Protein AF-A0A9W4UZQ0-F1 (afdb_monomer_lite)

Sequence (130 aa):
MRTLIWGRQAASPVPDLGGLEASLVAEAGLDPLQARAFVSVCTGGMADAAELARRLGVPESDAGAAASELVRLGAFISMPDGYESTHPRFAAVRMYRAHCEGRGERAGRNDAIDAVGAALEGPYDAARTG

pLDDT: mean 89.68, std 17.53, range [37.81, 98.69]

Structure (mmCIF, N/CA/C/O backbone):
data_AF-A0A9W4UZQ0-F1
#
_entry.id   AF-A0A9W4UZQ0-F1
#
loop_
_atom_site.group_PDB
_atom_site.id
_atom_site.type_symbol
_atom_site.label_atom_id
_atom_site.label_alt_id
_atom_site.label_comp_id
_atom_site.label_asym_id
_atom_site.label_entity_id
_atom_site.label_seq_id
_atom_site.pdbx_PDB_ins_code
_atom_site.Cartn_x
_atom_site.Cartn_y
_atom_site.Cartn_z
_atom_site.occupancy
_atom_site.B_iso_or_equiv
_atom_site.auth_seq_id
_atom_site.auth_comp_id
_atom_site.auth_asym_id
_atom_site.auth_atom_id
_atom_site.pdbx_PDB_model_num
ATOM 1 N N . MET A 1 1 ? 23.918 -45.757 19.451 1.00 45.19 1 MET A N 1
ATOM 2 C CA . MET A 1 1 ? 23.962 -45.138 18.109 1.00 45.19 1 MET A CA 1
ATOM 3 C C . MET A 1 1 ? 22.870 -44.079 18.055 1.00 45.19 1 MET A C 1
ATOM 5 O O . MET A 1 1 ? 21.706 -44.425 18.185 1.00 45.19 1 MET A O 1
ATOM 9 N N . ARG A 1 2 ? 23.254 -42.796 18.037 1.00 39.31 2 ARG A N 1
ATOM 10 C CA . ARG A 1 2 ? 22.346 -41.639 18.004 1.00 39.31 2 ARG A CA 1
ATOM 11 C C . ARG A 1 2 ? 22.115 -41.257 16.545 1.00 39.31 2 ARG A C 1
ATOM 13 O O . ARG A 1 2 ? 23.072 -40.858 15.891 1.00 39.31 2 ARG A O 1
ATOM 20 N N . THR A 1 3 ? 20.876 -41.321 16.078 1.00 40.25 3 THR A N 1
ATOM 21 C CA . THR A 1 3 ? 20.483 -40.716 14.802 1.00 40.25 3 THR A CA 1
ATOM 22 C C . THR A 1 3 ? 19.620 -39.504 15.125 1.00 40.25 3 THR A C 1
ATOM 24 O O . THR A 1 3 ? 18.471 -39.638 15.537 1.00 40.25 3 THR A O 1
ATOM 27 N N . LEU A 1 4 ? 20.220 -38.317 15.021 1.00 43.88 4 LEU A N 1
ATOM 28 C CA . LEU A 1 4 ? 19.516 -37.038 15.042 1.00 43.88 4 LEU A CA 1
ATOM 29 C C . LEU A 1 4 ? 18.808 -36.890 13.695 1.00 43.88 4 LEU A C 1
ATOM 31 O O . LEU A 1 4 ? 19.462 -36.769 12.662 1.00 43.88 4 LEU A O 1
ATOM 35 N N . ILE A 1 5 ? 17.479 -36.936 13.708 1.00 54.25 5 ILE A N 1
ATOM 36 C CA . ILE A 1 5 ? 16.661 -36.652 12.533 1.00 54.25 5 ILE A CA 1
ATOM 37 C C . ILE A 1 5 ? 16.407 -35.147 12.536 1.00 54.25 5 ILE A C 1
ATOM 39 O O . ILE A 1 5 ? 15.599 -34.636 13.307 1.00 54.25 5 ILE A O 1
ATOM 43 N N . TRP A 1 6 ? 17.151 -34.431 11.702 1.00 42.12 6 TRP A N 1
ATOM 44 C CA . TRP A 1 6 ? 16.808 -33.073 11.305 1.00 42.12 6 TRP A CA 1
ATOM 45 C C . TRP A 1 6 ? 15.677 -33.189 10.277 1.00 42.12 6 TRP A C 1
ATOM 47 O O . TRP A 1 6 ? 15.833 -33.881 9.273 1.00 42.12 6 TRP A O 1
ATOM 57 N N . GLY A 1 7 ? 14.512 -32.594 10.539 1.00 40.50 7 GLY A N 1
ATOM 58 C CA . GLY A 1 7 ? 13.358 -32.761 9.658 1.00 40.50 7 GLY A CA 1
ATOM 59 C C . GLY A 1 7 ? 12.337 -31.642 9.795 1.00 40.50 7 GLY A C 1
ATOM 60 O O . GLY A 1 7 ? 11.607 -31.600 10.777 1.00 40.50 7 GLY A O 1
ATOM 61 N N . ARG A 1 8 ? 12.272 -30.813 8.745 1.00 37.81 8 ARG A N 1
ATOM 62 C CA . ARG A 1 8 ? 11.381 -29.666 8.487 1.00 37.81 8 ARG A CA 1
ATOM 63 C C . ARG A 1 8 ? 11.690 -28.389 9.270 1.00 37.81 8 ARG A C 1
ATOM 65 O O . ARG A 1 8 ? 11.120 -28.120 10.319 1.00 37.81 8 ARG A O 1
ATOM 72 N N . GLN A 1 9 ? 12.467 -27.509 8.634 1.00 40.19 9 GLN A N 1
ATOM 73 C CA . GLN A 1 9 ? 12.057 -26.105 8.599 1.00 40.19 9 GLN A CA 1
ATOM 74 C C . GLN A 1 9 ? 10.624 -26.077 8.057 1.00 40.19 9 GLN A C 1
ATOM 76 O O . GLN A 1 9 ? 10.368 -26.512 6.932 1.00 40.19 9 GLN A O 1
ATOM 81 N N . ALA A 1 10 ? 9.678 -25.666 8.900 1.00 39.38 10 ALA A N 1
ATOM 82 C CA . ALA A 1 10 ? 8.374 -25.241 8.430 1.00 39.38 10 ALA A CA 1
ATOM 83 C C . ALA A 1 10 ? 8.611 -24.126 7.405 1.00 39.38 10 ALA A C 1
ATOM 85 O O . ALA A 1 10 ? 9.448 -23.252 7.637 1.00 39.38 10 ALA A O 1
ATOM 86 N N . ALA A 1 11 ? 7.922 -24.196 6.266 1.00 42.78 11 ALA A N 1
ATOM 87 C CA . ALA A 1 11 ? 7.851 -23.078 5.342 1.00 42.78 11 ALA A CA 1
ATOM 88 C C . ALA A 1 11 ? 7.555 -21.815 6.159 1.00 42.78 11 ALA A C 1
ATOM 90 O O . ALA A 1 11 ? 6.636 -21.830 6.983 1.00 42.78 11 ALA A O 1
ATOM 91 N N . SER A 1 12 ? 8.367 -20.770 5.980 1.00 41.38 12 SER A N 1
ATOM 92 C CA . SER A 1 12 ? 8.054 -19.456 6.538 1.00 41.38 12 SER A CA 1
ATOM 93 C C . SER A 1 12 ? 6.606 -19.152 6.140 1.00 41.38 12 SER A C 1
ATOM 95 O O . SER A 1 12 ? 6.296 -19.316 4.954 1.00 41.38 12 SER A O 1
ATOM 97 N N . PRO A 1 13 ? 5.694 -18.849 7.081 1.00 44.50 13 PRO A N 1
ATOM 98 C CA . PRO A 1 13 ? 4.299 -18.661 6.734 1.00 44.50 13 PRO A CA 1
ATOM 99 C C . PRO A 1 13 ? 4.249 -17.459 5.803 1.00 44.50 13 PRO A C 1
ATOM 101 O O . PRO A 1 13 ? 4.505 -16.335 6.226 1.00 44.50 13 PRO A O 1
ATOM 104 N N . VAL A 1 14 ? 3.984 -17.704 4.521 1.00 48.62 14 VAL A N 1
ATOM 105 C CA . VAL A 1 14 ? 3.586 -16.628 3.621 1.00 48.62 14 VAL A CA 1
ATOM 106 C C . VAL A 1 14 ? 2.358 -16.014 4.295 1.00 48.62 14 VAL A C 1
ATOM 108 O O . VAL A 1 14 ? 1.406 -16.758 4.555 1.00 48.62 14 VAL A O 1
ATOM 111 N N . PRO A 1 15 ? 2.406 -14.733 4.699 1.00 57.84 15 PRO A N 1
ATOM 112 C CA . PRO A 1 15 ? 1.289 -14.121 5.398 1.00 57.84 15 PRO A CA 1
ATOM 113 C C . PRO A 1 15 ? 0.044 -14.229 4.519 1.00 57.84 15 PRO A C 1
ATOM 115 O O . PRO A 1 15 ? 0.146 -14.165 3.294 1.00 57.84 15 PRO A O 1
ATOM 118 N N . ASP A 1 16 ? -1.121 -14.434 5.132 1.00 72.62 16 ASP A N 1
ATOM 119 C CA . ASP A 1 16 ? -2.393 -14.451 4.409 1.00 72.62 16 ASP A CA 1
ATOM 120 C C . ASP A 1 16 ? -2.652 -13.063 3.809 1.00 72.62 16 ASP A C 1
ATOM 122 O O . ASP A 1 16 ? -3.203 -12.173 4.459 1.00 72.62 16 ASP A O 1
ATOM 126 N N . LEU A 1 17 ? -2.189 -12.869 2.571 1.00 73.75 17 LEU A N 1
ATOM 127 C CA . LEU A 1 17 ? -2.197 -11.579 1.888 1.00 73.75 17 LEU A CA 1
ATOM 128 C C . LEU A 1 17 ? -3.623 -11.040 1.722 1.00 73.75 17 LEU A C 1
ATOM 130 O O . LEU A 1 17 ? -3.826 -9.834 1.834 1.00 73.75 17 LEU A O 1
ATOM 134 N N . GLY A 1 18 ? -4.615 -11.924 1.553 1.00 73.94 18 GLY A N 1
ATOM 135 C CA . GLY A 1 18 ? -6.020 -11.530 1.440 1.00 73.94 18 GLY A CA 1
ATOM 136 C C . GLY A 1 18 ? -6.551 -10.882 2.722 1.00 73.94 18 GLY A C 1
ATOM 137 O O . GLY A 1 18 ? -7.277 -9.890 2.662 1.00 73.94 18 GLY A O 1
ATOM 138 N N . GLY A 1 19 ? -6.127 -11.375 3.889 1.00 90.44 19 GLY A N 1
ATOM 139 C CA . GLY A 1 19 ? -6.437 -10.753 5.178 1.00 90.44 19 GLY A CA 1
ATOM 140 C C . GLY A 1 19 ? -5.784 -9.376 5.356 1.00 90.44 19 GLY A C 1
ATOM 141 O O . GLY A 1 19 ? -6.381 -8.477 5.957 1.00 90.44 19 GLY A O 1
ATOM 142 N N . LEU A 1 20 ? -4.584 -9.178 4.797 1.00 95.19 20 LEU A N 1
ATOM 143 C CA . LEU A 1 20 ? -3.877 -7.894 4.857 1.00 95.19 20 LEU A CA 1
ATOM 144 C C . LEU A 1 20 ? -4.553 -6.834 3.984 1.00 95.19 20 LEU A C 1
ATOM 146 O O . LEU A 1 20 ? -4.801 -5.721 4.448 1.00 95.19 20 LEU A O 1
ATOM 150 N N . GLU A 1 21 ? -4.889 -7.189 2.743 1.00 97.38 21 GLU A N 1
ATOM 151 C CA . GLU A 1 21 ? -5.601 -6.307 1.814 1.00 97.38 21 GLU A CA 1
ATOM 152 C C . GLU A 1 21 ? -6.953 -5.879 2.394 1.00 97.38 21 GLU A C 1
ATOM 154 O O . GLU A 1 21 ? -7.267 -4.689 2.423 1.00 97.38 21 GLU A O 1
ATOM 159 N N . ALA A 1 22 ? -7.722 -6.830 2.936 1.00 97.31 22 ALA A N 1
ATOM 160 C CA . ALA A 1 22 ? -9.007 -6.547 3.566 1.00 97.31 22 ALA A CA 1
ATOM 161 C C . ALA A 1 22 ? -8.876 -5.588 4.760 1.00 97.31 22 ALA A C 1
ATOM 163 O O . ALA A 1 22 ? -9.688 -4.674 4.906 1.00 97.31 22 ALA A O 1
ATOM 164 N N . SER A 1 23 ? -7.835 -5.754 5.582 1.00 97.69 23 SER A N 1
ATOM 165 C CA . SER A 1 23 ? -7.572 -4.870 6.725 1.00 97.69 23 SER A CA 1
ATOM 166 C C . SER A 1 23 ? -7.241 -3.445 6.276 1.00 97.69 23 SER A C 1
ATOM 168 O O . SER A 1 23 ? -7.724 -2.482 6.861 1.00 97.69 23 SER A O 1
ATOM 170 N N . LEU A 1 24 ? -6.459 -3.285 5.206 1.00 98.31 24 LEU A N 1
ATOM 171 C CA . LEU A 1 24 ? -6.139 -1.968 4.649 1.00 98.31 24 LEU A CA 1
ATOM 172 C C . LEU A 1 24 ? -7.371 -1.263 4.071 1.00 98.31 24 LEU A C 1
ATOM 174 O O . LEU A 1 24 ? -7.531 -0.059 4.263 1.00 98.31 24 LEU A O 1
ATOM 178 N N . VAL A 1 25 ? -8.257 -2.002 3.402 1.00 98.31 25 VAL A N 1
ATOM 179 C CA . VAL A 1 25 ? -9.524 -1.453 2.901 1.00 98.31 25 VAL A CA 1
ATOM 180 C C . VAL A 1 25 ? -10.422 -1.023 4.061 1.00 98.31 25 VAL A C 1
ATOM 182 O O . VAL A 1 25 ? -10.915 0.102 4.074 1.00 98.31 25 VAL A O 1
ATOM 185 N N . ALA A 1 26 ? -10.622 -1.903 5.045 1.00 97.50 26 ALA A N 1
ATOM 186 C CA . ALA A 1 26 ? -11.547 -1.661 6.148 1.00 97.50 26 ALA A CA 1
ATOM 187 C C . ALA A 1 26 ? -11.070 -0.547 7.090 1.00 97.50 26 ALA A C 1
ATOM 189 O O . ALA A 1 26 ? -11.863 0.298 7.497 1.00 97.50 26 ALA A O 1
ATOM 190 N N . GLU A 1 27 ? -9.780 -0.539 7.421 1.00 97.44 27 GLU A N 1
ATOM 191 C CA . GLU A 1 27 ? -9.247 0.312 8.485 1.00 97.44 27 GLU A CA 1
ATOM 192 C C . GLU A 1 27 ? -8.566 1.567 7.934 1.00 97.44 27 GLU A C 1
ATOM 194 O O . GLU A 1 27 ? -8.744 2.655 8.478 1.00 97.44 27 GLU A O 1
ATOM 199 N N . ALA A 1 28 ? -7.805 1.449 6.839 1.00 97.31 28 ALA A N 1
ATOM 200 C CA . ALA A 1 28 ? -7.103 2.574 6.215 1.00 97.31 28 ALA A CA 1
ATOM 201 C C . ALA A 1 28 ? -7.870 3.206 5.042 1.00 97.31 28 ALA A C 1
ATOM 203 O O . ALA A 1 28 ? -7.354 4.127 4.411 1.00 97.31 28 ALA A O 1
ATOM 204 N N . GLY A 1 29 ? -9.088 2.736 4.757 1.00 97.06 29 GLY A N 1
ATOM 205 C CA . GLY A 1 29 ? -9.975 3.314 3.748 1.00 97.06 29 GLY A CA 1
ATOM 206 C C . GLY A 1 29 ? -9.403 3.319 2.334 1.00 97.06 29 GLY A C 1
ATOM 207 O O . GLY A 1 29 ? -9.797 4.163 1.530 1.00 97.06 29 GLY A O 1
ATOM 208 N N . LEU A 1 30 ? -8.463 2.416 2.047 1.00 98.38 30 LEU A N 1
ATOM 209 C CA . LEU A 1 30 ? -7.955 2.229 0.696 1.00 98.38 30 LEU A CA 1
ATOM 210 C C . LEU A 1 30 ? -9.043 1.620 -0.183 1.00 98.38 30 LEU A C 1
ATOM 212 O O . LEU A 1 30 ? -9.837 0.795 0.275 1.00 98.38 30 LEU A O 1
ATOM 216 N N . ASP A 1 31 ? -9.041 1.958 -1.470 1.00 97.50 31 ASP A N 1
ATOM 217 C CA . ASP A 1 31 ? -9.781 1.136 -2.421 1.00 97.50 31 ASP A CA 1
ATOM 218 C C . ASP A 1 31 ? -9.098 -0.245 -2.592 1.00 97.50 31 ASP A C 1
ATOM 220 O O . ASP A 1 31 ? -7.907 -0.405 -2.289 1.00 97.50 31 ASP A O 1
ATOM 224 N N . PRO A 1 32 ? -9.819 -1.276 -3.069 1.00 98.12 32 PRO A N 1
ATOM 225 C CA . PRO A 1 32 ? -9.254 -2.618 -3.192 1.00 98.12 32 PRO A CA 1
ATOM 226 C C . PRO A 1 32 ? -8.018 -2.705 -4.096 1.00 98.12 32 PRO A C 1
ATOM 228 O O . PRO A 1 32 ? -7.137 -3.527 -3.849 1.00 98.12 32 PRO A O 1
ATOM 231 N N . LEU A 1 33 ? -7.928 -1.883 -5.145 1.00 98.44 33 LEU A N 1
ATOM 232 C CA . LEU A 1 33 ? -6.776 -1.886 -6.041 1.00 98.44 33 LEU A CA 1
ATOM 233 C C . LEU A 1 33 ? -5.551 -1.263 -5.366 1.00 98.44 33 LEU A C 1
ATOM 235 O O . LEU A 1 33 ? -4.454 -1.804 -5.496 1.00 98.44 33 LEU A O 1
ATOM 239 N N . GLN A 1 34 ? -5.732 -0.189 -4.599 1.00 98.69 34 GLN A N 1
ATOM 240 C CA . GLN A 1 34 ? -4.672 0.408 -3.782 1.00 98.69 34 GLN A CA 1
ATOM 241 C C . GLN A 1 34 ? -4.120 -0.584 -2.754 1.00 98.69 34 GLN A C 1
ATOM 243 O O . GLN A 1 34 ? -2.905 -0.743 -2.644 1.00 98.69 34 GLN A O 1
ATOM 248 N N . ALA A 1 35 ? -4.991 -1.293 -2.030 1.00 98.56 35 ALA A N 1
ATOM 249 C CA . ALA A 1 35 ? -4.558 -2.284 -1.045 1.00 98.56 35 ALA A CA 1
ATOM 250 C C . ALA A 1 35 ? -3.714 -3.397 -1.691 1.00 98.56 35 ALA A C 1
ATOM 252 O O . ALA A 1 35 ? -2.615 -3.702 -1.219 1.00 98.56 35 ALA A O 1
ATOM 253 N N . ARG A 1 36 ? -4.182 -3.932 -2.826 1.00 98.44 36 ARG A N 1
ATOM 254 C CA . ARG A 1 36 ? -3.458 -4.940 -3.612 1.00 98.44 36 ARG A CA 1
ATOM 255 C C . ARG A 1 36 ? -2.126 -4.418 -4.150 1.00 98.44 36 ARG A C 1
ATOM 257 O O . ARG A 1 36 ? -1.120 -5.121 -4.088 1.00 98.44 36 ARG A O 1
ATOM 264 N N . ALA A 1 37 ? -2.095 -3.187 -4.662 1.00 98.50 37 ALA A N 1
ATOM 265 C CA . ALA A 1 37 ? -0.873 -2.562 -5.161 1.00 98.50 37 ALA A CA 1
ATOM 266 C C . ALA A 1 37 ? 0.164 -2.393 -4.044 1.00 98.50 37 ALA A C 1
ATOM 268 O O . ALA A 1 37 ? 1.321 -2.776 -4.220 1.00 98.50 37 ALA A O 1
ATOM 269 N N . PHE A 1 38 ? -0.252 -1.894 -2.877 1.00 98.50 38 PHE A N 1
ATOM 270 C CA . PHE A 1 38 ? 0.622 -1.732 -1.718 1.00 98.50 38 PHE A CA 1
ATOM 271 C C . PHE A 1 38 ? 1.241 -3.060 -1.269 1.00 98.50 38 PHE A C 1
ATOM 273 O O . PHE A 1 38 ? 2.465 -3.153 -1.139 1.00 98.50 38 PHE A O 1
ATOM 280 N N . VAL A 1 39 ? 0.418 -4.101 -1.101 1.00 98.00 39 VAL A N 1
ATOM 281 C CA . VAL A 1 39 ? 0.896 -5.448 -0.755 1.00 98.00 39 VAL A CA 1
ATOM 282 C C . VAL A 1 39 ? 1.840 -5.978 -1.837 1.00 98.0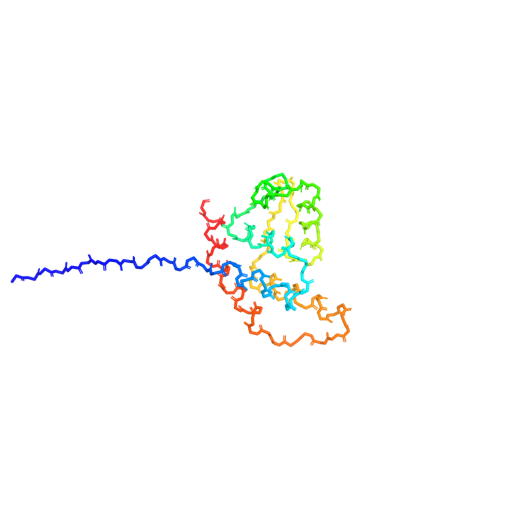0 39 VAL A C 1
ATOM 284 O O . VAL A 1 39 ? 2.929 -6.442 -1.508 1.00 98.00 39 VAL A O 1
ATOM 287 N N . SER A 1 40 ? 1.493 -5.823 -3.120 1.00 97.56 40 SER A N 1
ATOM 288 C CA . SER A 1 40 ? 2.316 -6.292 -4.241 1.00 97.56 40 SER A CA 1
ATOM 289 C C . SER A 1 40 ? 3.708 -5.656 -4.291 1.00 97.56 40 SER A C 1
ATOM 291 O O . SER A 1 40 ? 4.664 -6.360 -4.621 1.00 97.56 40 SER A O 1
ATOM 293 N N . VAL A 1 41 ? 3.844 -4.361 -3.991 1.00 97.62 41 VAL A N 1
ATOM 294 C CA . VAL A 1 41 ? 5.154 -3.681 -3.960 1.00 97.62 41 VAL A CA 1
ATOM 295 C C . VAL A 1 41 ? 5.923 -4.037 -2.689 1.00 97.62 41 VAL A C 1
ATOM 297 O O . VAL A 1 41 ? 7.135 -4.231 -2.747 1.00 97.62 41 VAL A O 1
ATOM 300 N N . CYS A 1 42 ? 5.246 -4.200 -1.548 1.00 97.19 42 CYS A N 1
ATOM 301 C CA . CYS A 1 42 ? 5.904 -4.654 -0.321 1.00 97.19 42 CYS A CA 1
ATOM 302 C C . CYS A 1 42 ? 6.485 -6.063 -0.464 1.00 97.19 42 CYS A C 1
ATOM 304 O O . CYS A 1 42 ? 7.563 -6.323 0.047 1.00 97.19 42 CYS A O 1
ATOM 306 N N . THR A 1 43 ? 5.804 -6.981 -1.151 1.00 95.56 43 THR A N 1
ATOM 307 C CA . THR A 1 43 ? 6.280 -8.367 -1.285 1.00 95.56 43 THR A CA 1
ATOM 308 C C . THR A 1 43 ? 7.134 -8.603 -2.529 1.00 95.56 43 THR A C 1
ATOM 310 O O . THR A 1 43 ? 7.891 -9.566 -2.570 1.00 95.56 43 THR A O 1
ATOM 313 N N . GLY A 1 44 ? 6.965 -7.782 -3.569 1.00 94.06 44 GLY A N 1
ATOM 314 C CA . GLY A 1 44 ? 7.584 -7.967 -4.887 1.00 94.06 44 GLY A CA 1
ATOM 315 C C . GLY A 1 44 ? 8.609 -6.901 -5.267 1.00 94.06 44 GLY A C 1
ATOM 316 O O . GLY A 1 44 ? 9.080 -6.903 -6.403 1.00 94.06 44 GLY A O 1
ATOM 317 N N . GLY A 1 45 ? 8.917 -5.974 -4.360 1.00 94.75 45 GLY A N 1
ATOM 318 C CA . GLY A 1 45 ? 9.857 -4.884 -4.597 1.00 94.75 45 GLY A CA 1
ATOM 319 C C . GLY A 1 45 ? 9.323 -3.830 -5.567 1.00 94.75 45 GLY A C 1
ATOM 320 O O . GLY A 1 45 ? 8.144 -3.835 -5.940 1.00 94.75 45 GLY A O 1
ATOM 321 N N . MET A 1 46 ? 10.220 -2.921 -5.963 1.00 95.12 46 MET A N 1
ATOM 322 C CA . MET A 1 46 ? 9.919 -1.802 -6.857 1.00 95.12 46 MET A CA 1
ATOM 323 C C . MET A 1 46 ? 9.221 -2.273 -8.141 1.00 95.12 46 MET A C 1
ATOM 325 O O . MET A 1 46 ? 9.577 -3.303 -8.720 1.00 95.12 46 MET A O 1
ATOM 329 N N . ALA A 1 47 ? 8.226 -1.510 -8.585 1.00 96.62 47 ALA A N 1
ATOM 330 C CA . ALA A 1 47 ? 7.498 -1.772 -9.821 1.00 96.62 47 ALA A CA 1
ATOM 331 C C . ALA A 1 47 ? 7.057 -0.460 -10.469 1.00 96.62 47 ALA A C 1
ATOM 333 O O . ALA A 1 47 ? 6.621 0.455 -9.774 1.00 96.62 47 ALA A O 1
ATOM 334 N N . ASP A 1 48 ? 7.135 -0.371 -11.794 1.00 98.12 48 ASP A N 1
ATOM 335 C CA . ASP A 1 48 ? 6.460 0.681 -12.554 1.00 98.12 48 ASP A CA 1
ATOM 336 C C . ASP A 1 48 ? 4.965 0.347 -12.747 1.00 98.12 48 ASP A C 1
ATOM 338 O O . ASP A 1 48 ? 4.472 -0.699 -12.307 1.00 98.12 48 ASP A O 1
ATOM 342 N N . ALA A 1 49 ? 4.217 1.253 -13.383 1.00 97.94 49 ALA A N 1
ATOM 343 C CA . ALA A 1 49 ? 2.783 1.067 -13.608 1.00 97.94 49 ALA A CA 1
ATOM 344 C C . ALA A 1 49 ? 2.479 -0.169 -14.474 1.00 97.94 49 ALA A C 1
ATOM 346 O O . ALA A 1 49 ? 1.519 -0.888 -14.192 1.00 97.94 49 ALA A O 1
ATOM 347 N N . ALA A 1 50 ? 3.305 -0.448 -15.487 1.00 98.31 50 ALA A N 1
ATOM 348 C CA . ALA A 1 50 ? 3.123 -1.580 -16.390 1.00 98.31 50 ALA A CA 1
ATOM 349 C C . ALA A 1 50 ? 3.357 -2.923 -15.677 1.00 98.31 50 ALA A C 1
ATOM 351 O O . ALA A 1 50 ? 2.595 -3.877 -15.848 1.00 98.31 50 ALA A O 1
ATOM 352 N N . GLU A 1 51 ? 4.388 -3.016 -14.841 1.00 98.19 51 GLU A N 1
ATOM 353 C CA . GLU A 1 51 ? 4.670 -4.187 -14.018 1.00 98.19 51 GLU A CA 1
ATOM 354 C C . GLU A 1 51 ? 3.583 -4.408 -12.964 1.00 98.19 51 GLU A C 1
ATOM 356 O O . GLU A 1 51 ? 3.071 -5.522 -12.842 1.00 98.19 51 GLU A O 1
ATOM 361 N N . LEU A 1 52 ? 3.161 -3.357 -12.255 1.00 97.94 52 LEU A N 1
ATOM 362 C CA . LEU A 1 52 ? 2.031 -3.431 -11.324 1.00 97.94 52 LEU A CA 1
ATOM 363 C C . LEU A 1 52 ? 0.755 -3.908 -12.021 1.00 97.94 52 LEU A C 1
ATOM 365 O O . LEU A 1 52 ? 0.077 -4.803 -11.521 1.00 97.94 52 LEU A O 1
ATOM 369 N N . ALA A 1 53 ? 0.452 -3.377 -13.202 1.00 98.50 53 ALA A N 1
ATOM 370 C CA . ALA A 1 53 ? -0.699 -3.786 -13.997 1.00 98.50 53 ALA A CA 1
ATOM 371 C C . ALA A 1 53 ? -0.667 -5.279 -14.338 1.00 98.50 53 ALA A C 1
ATOM 373 O O . ALA A 1 53 ? -1.672 -5.974 -14.169 1.00 98.50 53 ALA A O 1
ATOM 374 N N . ARG A 1 54 ? 0.502 -5.801 -14.734 1.00 98.56 54 ARG A N 1
ATOM 375 C CA . ARG A 1 54 ? 0.696 -7.237 -14.984 1.00 98.56 54 ARG A CA 1
ATOM 376 C C . ARG A 1 54 ? 0.521 -8.074 -13.722 1.00 98.56 54 ARG A C 1
ATOM 378 O O . ARG A 1 54 ? -0.188 -9.077 -13.774 1.00 98.56 54 ARG A O 1
ATOM 385 N N . ARG A 1 55 ? 1.123 -7.668 -12.597 1.00 97.19 55 ARG A N 1
ATOM 386 C CA . ARG A 1 55 ? 0.998 -8.370 -11.303 1.00 97.19 55 ARG A CA 1
ATOM 387 C C . ARG A 1 55 ? -0.453 -8.425 -10.828 1.00 97.19 55 ARG A C 1
ATOM 389 O O . ARG A 1 55 ? -0.887 -9.430 -10.273 1.00 97.19 55 ARG A O 1
ATOM 396 N N . LEU A 1 56 ? -1.200 -7.346 -11.050 1.00 97.19 56 LEU A N 1
ATOM 397 C CA . LEU A 1 56 ? -2.558 -7.172 -10.542 1.00 97.19 56 LEU A CA 1
ATOM 398 C C . LEU A 1 56 ? -3.648 -7.592 -11.539 1.00 97.19 56 LEU A C 1
ATOM 400 O O . LEU A 1 56 ? -4.808 -7.712 -11.139 1.00 97.19 56 LEU A O 1
ATOM 404 N N . GLY A 1 57 ? -3.304 -7.836 -12.805 1.00 98.00 57 GLY A N 1
ATOM 405 C CA . GLY A 1 57 ? -4.261 -8.187 -13.854 1.00 98.00 57 GLY A CA 1
ATOM 406 C C . GLY A 1 57 ? -5.256 -7.062 -14.158 1.00 98.00 57 GLY A C 1
ATOM 407 O O . GLY A 1 57 ? -6.441 -7.331 -14.336 1.00 98.00 57 GLY A O 1
ATOM 408 N N . VAL A 1 58 ? -4.791 -5.809 -14.171 1.00 98.25 58 VAL A N 1
ATOM 409 C CA . VAL A 1 58 ? -5.609 -4.602 -14.408 1.00 98.25 58 VAL A CA 1
ATOM 410 C C . VAL A 1 58 ? -5.006 -3.739 -15.525 1.00 98.25 58 VAL A C 1
ATOM 412 O O . VAL A 1 58 ? -3.854 -3.964 -15.896 1.00 98.25 58 VAL A O 1
ATOM 415 N N . PRO A 1 59 ? -5.737 -2.753 -16.078 1.00 98.62 59 PRO A N 1
ATOM 416 C CA . PRO A 1 5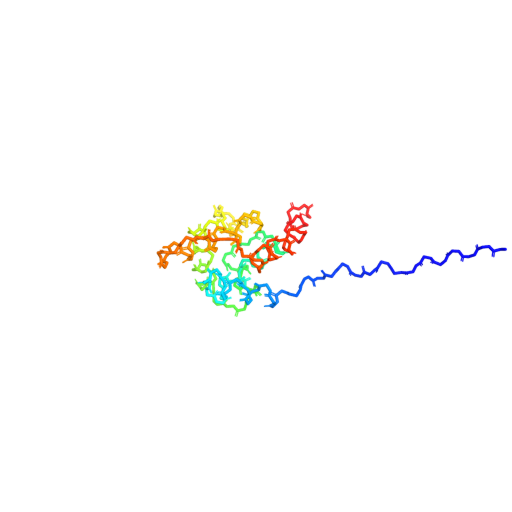9 ? -5.159 -1.773 -16.996 1.00 98.62 59 PRO A CA 1
ATOM 417 C C . PRO A 1 59 ? -4.008 -0.970 -16.368 1.00 98.62 59 PRO A C 1
ATOM 419 O O . PRO A 1 59 ? -4.051 -0.620 -15.189 1.00 98.62 59 PRO A O 1
ATOM 422 N N . GLU A 1 60 ? -3.006 -0.610 -17.176 1.00 98.38 60 GLU A N 1
ATOM 423 C CA . GLU A 1 60 ? -1.859 0.208 -16.740 1.00 98.38 60 GLU A CA 1
ATOM 424 C C . GLU A 1 60 ? -2.274 1.567 -16.170 1.00 98.38 60 GLU A C 1
ATOM 426 O O . GLU A 1 60 ? -1.716 2.012 -15.168 1.00 98.38 60 GLU A O 1
ATOM 431 N N . SER A 1 61 ? -3.308 2.187 -16.745 1.00 98.38 61 SER A N 1
ATOM 432 C CA . SER A 1 61 ? -3.889 3.429 -16.230 1.00 98.38 61 SER A CA 1
ATOM 433 C C . SER A 1 61 ? -4.370 3.297 -14.787 1.00 98.38 61 SER A C 1
ATOM 435 O O . SER A 1 61 ? -4.150 4.197 -13.979 1.00 98.38 61 SER A O 1
ATOM 437 N N . ASP A 1 62 ? -5.000 2.171 -14.457 1.00 98.62 62 ASP A N 1
ATOM 438 C CA . ASP A 1 62 ? -5.633 1.949 -13.159 1.00 98.62 62 ASP A CA 1
ATOM 439 C C . ASP A 1 62 ? -4.565 1.636 -12.110 1.00 98.62 62 ASP A C 1
ATOM 441 O O . ASP A 1 62 ? -4.589 2.179 -11.004 1.00 98.62 62 ASP A O 1
ATOM 445 N N . ALA A 1 63 ? -3.568 0.828 -12.485 1.00 98.50 63 ALA A N 1
ATOM 446 C CA . ALA A 1 63 ? -2.387 0.582 -11.665 1.00 98.50 63 ALA A CA 1
ATOM 447 C C . ALA A 1 63 ? -1.606 1.876 -11.380 1.00 98.50 63 ALA A C 1
ATOM 449 O O . ALA A 1 63 ? -1.233 2.132 -10.235 1.00 98.50 63 ALA A O 1
ATOM 450 N N . GLY A 1 64 ? -1.398 2.717 -12.399 1.00 98.31 64 GLY A N 1
ATOM 451 C CA . GLY A 1 64 ? -0.719 4.006 -12.258 1.00 98.31 64 GLY A CA 1
ATOM 452 C C . GLY A 1 64 ? -1.494 4.997 -11.385 1.00 98.31 64 GLY A C 1
ATOM 453 O O . GLY A 1 64 ? -0.893 5.697 -10.565 1.00 98.31 64 GLY A O 1
ATOM 454 N N . ALA A 1 65 ? -2.824 5.030 -11.502 1.00 98.56 65 ALA A N 1
ATOM 455 C CA . ALA A 1 65 ? -3.680 5.856 -10.653 1.00 98.56 65 ALA A CA 1
ATOM 456 C C . ALA A 1 65 ? -3.618 5.409 -9.183 1.00 98.56 65 ALA A C 1
ATOM 458 O O . ALA A 1 65 ? -3.392 6.240 -8.301 1.00 98.56 65 ALA A O 1
ATOM 459 N N . ALA A 1 66 ? -3.728 4.102 -8.923 1.00 98.69 66 ALA A N 1
ATOM 460 C CA . ALA A 1 66 ? -3.603 3.545 -7.577 1.00 98.69 66 ALA A CA 1
ATOM 461 C C . ALA A 1 66 ? -2.215 3.818 -6.969 1.00 98.69 66 ALA A C 1
ATOM 463 O O . ALA A 1 66 ? -2.116 4.246 -5.819 1.00 98.69 66 ALA A O 1
ATOM 464 N N . ALA A 1 67 ? -1.140 3.640 -7.744 1.00 98.25 67 ALA A N 1
ATOM 465 C CA . ALA A 1 67 ? 0.221 3.919 -7.290 1.00 98.25 67 ALA A CA 1
ATOM 466 C C . ALA A 1 67 ? 0.437 5.408 -6.976 1.00 98.25 67 ALA A C 1
ATOM 468 O O . ALA A 1 67 ? 1.032 5.743 -5.952 1.00 98.25 67 ALA A O 1
ATOM 469 N N . SER A 1 68 ? -0.091 6.306 -7.810 1.00 98.38 68 SER A N 1
ATOM 470 C CA . SER A 1 68 ? -0.007 7.756 -7.590 1.00 98.38 68 SER A CA 1
ATOM 471 C C . SER A 1 68 ? -0.739 8.184 -6.317 1.00 98.38 68 SER A C 1
ATOM 473 O O . SER A 1 68 ? -0.246 9.023 -5.561 1.00 98.38 68 SER A O 1
ATOM 475 N N . GLU A 1 69 ? -1.886 7.573 -6.032 1.00 98.38 69 GLU A N 1
ATOM 476 C CA . GLU A 1 69 ? -2.617 7.832 -4.795 1.00 98.38 69 GLU A CA 1
ATOM 477 C C . GLU A 1 69 ? -1.871 7.294 -3.565 1.00 98.38 69 GLU A C 1
ATOM 479 O O . GLU A 1 69 ? -1.780 7.971 -2.541 1.00 98.38 69 GLU A O 1
ATOM 484 N N . LEU A 1 70 ? -1.223 6.133 -3.678 1.00 98.56 70 LEU A N 1
ATOM 485 C CA . LEU A 1 70 ? -0.352 5.603 -2.625 1.00 98.56 70 LEU A CA 1
ATOM 486 C C . LEU A 1 70 ? 0.890 6.476 -2.390 1.00 98.56 70 LEU A C 1
ATOM 488 O O . LEU A 1 70 ? 1.360 6.567 -1.254 1.00 98.56 70 LEU A O 1
ATOM 492 N N . VAL A 1 71 ? 1.395 7.176 -3.411 1.00 98.25 71 VAL A N 1
ATOM 493 C CA . VAL A 1 71 ? 2.414 8.226 -3.231 1.00 98.25 71 VAL A CA 1
ATOM 494 C C . VAL A 1 71 ? 1.834 9.398 -2.437 1.00 98.25 71 VAL A C 1
ATOM 496 O O . VAL A 1 71 ? 2.449 9.848 -1.470 1.00 98.25 71 VAL A O 1
ATOM 499 N N . ARG A 1 72 ? 0.624 9.863 -2.778 1.00 97.69 72 ARG A N 1
ATOM 500 C CA . ARG A 1 72 ? -0.060 10.956 -2.062 1.00 97.69 72 ARG A CA 1
ATOM 501 C C . ARG A 1 72 ? -0.304 10.623 -0.586 1.00 97.69 72 ARG A C 1
ATOM 503 O O . ARG A 1 72 ? -0.157 11.492 0.271 1.00 97.69 72 ARG A O 1
ATOM 510 N N . LEU A 1 73 ? -0.642 9.369 -0.288 1.00 97.31 73 LEU A N 1
ATOM 511 C CA . LEU A 1 73 ? -0.840 8.855 1.072 1.00 97.31 73 LEU A CA 1
ATOM 512 C C . LEU A 1 73 ? 0.481 8.583 1.820 1.00 97.31 73 LEU A C 1
ATOM 514 O O . LEU A 1 73 ? 0.467 8.231 3.002 1.00 97.31 73 LEU A O 1
ATOM 518 N N . GLY A 1 74 ? 1.631 8.753 1.159 1.00 96.44 74 GLY A N 1
ATOM 519 C CA . GLY A 1 74 ? 2.956 8.524 1.735 1.00 96.44 74 GLY A CA 1
ATOM 520 C C . GLY A 1 74 ? 3.293 7.048 1.951 1.00 96.44 74 GLY A C 1
ATOM 521 O O . GLY A 1 74 ? 4.174 6.743 2.754 1.00 96.44 74 GLY A O 1
ATOM 522 N N . ALA A 1 75 ? 2.584 6.142 1.275 1.00 97.81 75 ALA A N 1
ATOM 523 C CA . ALA A 1 75 ? 2.867 4.714 1.279 1.00 97.81 75 ALA A CA 1
ATOM 524 C C . ALA A 1 75 ? 3.965 4.366 0.271 1.00 97.81 75 ALA A C 1
ATOM 526 O O . ALA A 1 75 ? 4.846 3.570 0.593 1.00 97.81 75 ALA A O 1
ATOM 527 N N . PHE A 1 76 ? 3.953 5.009 -0.900 1.00 98.12 76 PHE A N 1
ATOM 528 C CA . PHE A 1 76 ? 4.955 4.847 -1.953 1.00 98.12 76 PHE A CA 1
ATOM 529 C C . PHE A 1 76 ? 5.852 6.076 -2.116 1.00 98.12 76 PHE A C 1
ATOM 531 O O . PHE A 1 76 ? 5.477 7.205 -1.801 1.00 98.12 76 PHE A O 1
ATOM 538 N N . ILE A 1 77 ? 7.037 5.837 -2.667 1.00 97.25 77 ILE A N 1
ATOM 539 C CA . ILE A 1 77 ? 7.965 6.831 -3.193 1.00 97.25 77 ILE A CA 1
ATOM 540 C C . ILE A 1 77 ? 7.972 6.665 -4.712 1.00 97.25 77 ILE A C 1
ATOM 542 O O . ILE A 1 77 ? 8.218 5.570 -5.216 1.00 97.25 77 ILE A O 1
ATOM 546 N N . SER A 1 78 ? 7.702 7.750 -5.440 1.00 96.75 78 SER A N 1
ATOM 547 C CA . SER A 1 78 ? 7.860 7.773 -6.895 1.00 96.75 78 SER A CA 1
ATOM 548 C C . SER A 1 78 ? 9.323 8.026 -7.243 1.00 96.75 78 SER A C 1
ATOM 550 O O . SER A 1 78 ? 9.901 9.028 -6.820 1.00 96.75 78 SER A O 1
ATOM 552 N N . MET A 1 79 ? 9.891 7.141 -8.049 1.00 93.25 79 MET A N 1
ATOM 553 C CA . MET A 1 79 ? 11.239 7.213 -8.602 1.00 93.25 79 MET A CA 1
ATOM 554 C C . MET A 1 79 ? 11.152 7.273 -10.135 1.00 93.25 79 MET A C 1
ATOM 556 O O . MET A 1 79 ? 10.099 6.961 -10.695 1.00 93.25 79 MET A O 1
ATOM 560 N N . PRO A 1 80 ? 12.231 7.655 -10.844 1.00 92.38 80 PRO A N 1
ATOM 561 C CA . PRO A 1 80 ? 12.246 7.616 -12.308 1.00 92.38 80 PRO A CA 1
ATOM 562 C C . PRO A 1 80 ? 11.898 6.235 -12.885 1.00 92.38 80 PRO A C 1
ATOM 564 O O . PRO A 1 80 ? 11.234 6.158 -13.913 1.00 92.38 80 PRO A O 1
ATOM 567 N N . ASP A 1 81 ? 12.296 5.168 -12.185 1.00 90.94 81 ASP A N 1
ATOM 568 C CA . ASP A 1 81 ? 12.166 3.777 -12.639 1.00 90.94 81 ASP A CA 1
ATOM 569 C C . ASP A 1 81 ? 10.918 3.057 -12.088 1.00 90.94 81 ASP A C 1
ATOM 571 O O . ASP A 1 81 ? 10.766 1.851 -12.271 1.00 90.94 81 ASP A O 1
ATOM 575 N N . GLY A 1 82 ? 10.026 3.769 -11.388 1.00 96.12 82 GLY A N 1
ATOM 576 C CA . GLY A 1 82 ? 8.783 3.208 -10.856 1.00 96.12 82 GLY A CA 1
ATOM 577 C C . GLY A 1 82 ? 8.485 3.629 -9.422 1.00 96.12 82 GLY A C 1
ATOM 578 O O . GLY A 1 82 ? 8.848 4.717 -8.977 1.00 96.12 82 GLY A O 1
ATOM 579 N N . TYR A 1 83 ? 7.790 2.764 -8.693 1.00 97.81 83 TYR A N 1
ATOM 580 C CA . TYR A 1 83 ? 7.312 3.018 -7.341 1.00 97.81 83 TYR A CA 1
ATOM 581 C C . TYR A 1 83 ? 7.952 2.051 -6.359 1.00 97.81 83 TYR A C 1
ATOM 583 O O . TYR A 1 83 ? 7.945 0.836 -6.567 1.00 97.81 83 TYR A O 1
ATOM 591 N N . GLU A 1 84 ? 8.464 2.590 -5.260 1.00 96.06 84 GLU A N 1
ATOM 592 C CA . GLU A 1 84 ? 8.983 1.807 -4.147 1.00 96.06 84 GLU A CA 1
ATOM 593 C C . GLU A 1 84 ? 8.116 2.026 -2.909 1.00 96.06 84 GLU A C 1
ATOM 595 O O . GLU A 1 84 ? 7.679 3.145 -2.636 1.00 96.06 84 GLU A O 1
ATOM 600 N N . SER A 1 85 ? 7.868 0.974 -2.130 1.00 96.38 85 SER A N 1
ATOM 601 C CA . SER A 1 85 ? 7.183 1.145 -0.852 1.00 96.38 85 SER A CA 1
ATOM 602 C C . SER A 1 85 ? 8.097 1.821 0.165 1.00 96.38 85 SER A C 1
ATOM 604 O O . SER A 1 85 ? 9.275 1.492 0.293 1.00 96.38 85 SER A O 1
ATOM 606 N N . THR A 1 86 ? 7.528 2.717 0.967 1.00 96.19 86 THR A N 1
ATOM 607 C CA . THR A 1 86 ? 8.112 3.058 2.268 1.00 96.19 86 THR A CA 1
ATOM 608 C C . THR A 1 86 ? 8.012 1.853 3.211 1.00 96.19 86 THR A C 1
ATOM 610 O O . THR A 1 86 ? 7.266 0.905 2.949 1.00 96.19 86 THR A O 1
ATOM 613 N N . HIS A 1 87 ? 8.749 1.868 4.326 1.00 97.25 87 HIS A N 1
ATOM 614 C CA . HIS A 1 87 ? 8.729 0.752 5.274 1.00 97.25 87 HIS A CA 1
ATOM 615 C C . HIS A 1 87 ? 7.290 0.445 5.742 1.00 97.25 87 HIS A C 1
ATOM 617 O O . HIS A 1 87 ? 6.617 1.353 6.254 1.00 97.25 87 HIS A O 1
ATOM 623 N N . PRO A 1 88 ? 6.809 -0.809 5.635 1.00 97.44 88 PRO A N 1
ATOM 624 C CA . PRO A 1 88 ? 5.385 -1.135 5.732 1.00 97.44 88 PRO A CA 1
ATOM 625 C C . PRO A 1 88 ? 4.761 -0.772 7.082 1.00 97.44 88 PRO A C 1
ATOM 627 O O . PRO A 1 88 ? 3.620 -0.317 7.130 1.00 97.44 88 PRO A O 1
ATOM 630 N N . ARG A 1 89 ? 5.526 -0.861 8.179 1.00 97.31 89 ARG A N 1
ATOM 631 C CA . ARG A 1 89 ? 5.083 -0.391 9.506 1.00 97.31 89 ARG A CA 1
ATOM 632 C C . ARG A 1 89 ? 4.705 1.089 9.532 1.00 97.31 89 ARG A C 1
ATOM 634 O O . ARG A 1 89 ? 3.754 1.471 10.204 1.00 97.31 89 ARG A O 1
ATOM 641 N N . PHE A 1 90 ? 5.454 1.932 8.824 1.00 97.06 90 PHE A N 1
ATOM 642 C CA . PHE A 1 90 ? 5.161 3.361 8.762 1.00 97.06 90 PHE A CA 1
ATOM 643 C C . PHE A 1 90 ? 4.097 3.659 7.712 1.00 97.06 90 PHE A C 1
ATOM 645 O O . PHE A 1 90 ? 3.220 4.478 7.975 1.00 97.06 90 PHE A O 1
ATOM 652 N N . ALA A 1 91 ? 4.152 2.984 6.564 1.00 98.06 91 ALA A N 1
ATOM 653 C CA . ALA A 1 91 ? 3.186 3.143 5.486 1.00 98.06 91 ALA A CA 1
ATOM 654 C C . ALA A 1 91 ? 1.755 2.843 5.955 1.00 98.06 91 ALA A C 1
ATOM 656 O O . ALA A 1 91 ? 0.876 3.690 5.816 1.00 98.06 91 ALA A O 1
ATOM 657 N N . ALA A 1 92 ? 1.533 1.685 6.589 1.00 98.06 92 ALA A N 1
ATOM 658 C CA . ALA A 1 92 ? 0.213 1.265 7.058 1.00 98.06 92 ALA A CA 1
ATOM 659 C C . ALA A 1 92 ? -0.381 2.269 8.064 1.00 98.06 92 ALA A C 1
ATOM 661 O O . ALA A 1 92 ? -1.524 2.704 7.924 1.00 98.06 92 ALA A O 1
ATOM 662 N N . VAL A 1 93 ? 0.430 2.726 9.025 1.00 97.56 93 VAL A N 1
ATOM 663 C CA . VAL A 1 93 ? 0.020 3.740 10.010 1.00 97.56 93 VAL A CA 1
ATOM 664 C C . VAL A 1 93 ? -0.250 5.098 9.356 1.00 97.56 93 VAL A C 1
ATOM 666 O O . VAL A 1 93 ? -1.174 5.795 9.771 1.00 97.56 93 VAL A O 1
ATOM 669 N N . ARG A 1 94 ? 0.531 5.506 8.346 1.00 97.75 94 ARG A N 1
ATOM 670 C CA . ARG A 1 94 ? 0.310 6.768 7.618 1.00 97.75 94 ARG A CA 1
ATOM 671 C C . ARG A 1 94 ? -0.997 6.748 6.836 1.00 97.75 94 ARG A C 1
ATOM 673 O O . ARG A 1 94 ? -1.767 7.693 6.971 1.00 97.75 94 ARG A O 1
ATOM 680 N N . MET A 1 95 ? -1.268 5.671 6.098 1.00 98.19 95 MET A N 1
ATOM 681 C CA . MET A 1 95 ? -2.525 5.505 5.362 1.00 98.19 95 MET A CA 1
ATOM 682 C C . MET A 1 95 ? -3.727 5.543 6.315 1.00 98.19 95 MET A C 1
ATOM 684 O O . MET A 1 95 ? -4.660 6.313 6.101 1.00 98.19 95 MET A O 1
ATOM 688 N N . TYR A 1 96 ? -3.654 4.815 7.434 1.00 98.38 96 TYR A N 1
ATOM 689 C CA . TYR A 1 96 ? -4.687 4.844 8.472 1.00 98.38 96 TYR A CA 1
ATOM 690 C C . TYR A 1 96 ? -4.915 6.244 9.060 1.00 98.38 96 TYR A C 1
ATOM 692 O O . TYR A 1 96 ? -6.051 6.701 9.184 1.00 98.38 96 TYR A O 1
ATOM 700 N N . ARG A 1 97 ? -3.837 6.968 9.383 1.00 97.75 97 ARG A N 1
ATOM 701 C CA . ARG A 1 97 ? -3.933 8.344 9.894 1.00 97.75 97 ARG A CA 1
ATOM 702 C C . ARG A 1 97 ? -4.585 9.280 8.888 1.00 97.75 97 ARG A C 1
ATOM 704 O O . ARG A 1 97 ? -5.499 10.002 9.271 1.00 97.75 97 ARG A O 1
ATOM 711 N N . ALA A 1 98 ? -4.165 9.222 7.625 1.00 96.94 98 ALA A N 1
ATOM 712 C CA . ALA A 1 98 ? -4.749 10.025 6.557 1.00 96.94 98 ALA A CA 1
ATOM 713 C C . ALA A 1 98 ? -6.254 9.748 6.402 1.00 96.94 98 ALA A C 1
ATOM 715 O O . ALA A 1 98 ? -7.040 10.677 6.211 1.00 96.94 98 ALA A O 1
ATOM 716 N N . HIS A 1 99 ? -6.671 8.489 6.550 1.00 97.50 99 HIS A N 1
ATOM 717 C CA . HIS A 1 99 ? -8.080 8.115 6.527 1.00 97.50 99 HIS A CA 1
ATOM 718 C C . HIS A 1 99 ? -8.876 8.692 7.710 1.00 97.50 99 HIS A C 1
ATOM 720 O O . HIS A 1 99 ? -9.933 9.290 7.503 1.00 97.50 99 HIS A O 1
ATOM 726 N N . CYS A 1 100 ? -8.371 8.570 8.944 1.00 97.56 100 CYS A N 1
ATOM 727 C CA . CYS A 1 100 ? -8.995 9.186 10.122 1.00 97.56 100 CYS A CA 1
ATOM 728 C C . CYS A 1 100 ? -9.100 10.711 9.984 1.00 97.56 100 CYS A C 1
ATOM 730 O O . CYS A 1 100 ? -10.165 11.280 10.217 1.00 97.56 100 CYS A O 1
ATOM 732 N N . GLU A 1 101 ? -8.017 11.365 9.563 1.00 96.00 101 GLU A N 1
ATOM 733 C CA . GLU A 1 101 ? -7.965 12.816 9.366 1.00 96.00 101 GLU A CA 1
ATOM 734 C C . GLU A 1 101 ? -8.984 13.278 8.319 1.00 96.00 101 GLU A C 1
ATOM 736 O O . GLU A 1 101 ? -9.697 14.255 8.549 1.00 96.00 101 GLU A O 1
ATOM 741 N N . GLY A 1 102 ? -9.137 12.531 7.219 1.00 95.31 102 GLY A N 1
ATOM 742 C CA . GLY A 1 102 ? -10.155 12.794 6.197 1.00 95.31 102 GLY A CA 1
ATOM 743 C C . GLY A 1 102 ? -11.597 12.721 6.715 1.00 95.31 102 GLY A C 1
ATOM 744 O O . GLY A 1 102 ? -12.484 13.352 6.143 1.00 95.31 102 GLY A O 1
ATOM 745 N N . ARG A 1 103 ? -11.836 12.003 7.821 1.00 95.69 103 ARG A N 1
ATOM 746 C CA . ARG A 1 103 ? -13.134 11.918 8.514 1.00 95.69 103 ARG A CA 1
ATOM 747 C C . ARG A 1 103 ? -13.251 12.883 9.703 1.00 95.69 103 ARG A C 1
ATOM 749 O O . ARG A 1 103 ? -14.287 12.911 10.361 1.00 95.69 103 ARG A O 1
ATOM 756 N N . GLY A 1 104 ? -12.220 13.687 9.979 1.00 96.19 104 GLY A N 1
ATOM 757 C CA . GLY A 1 104 ? -12.172 14.590 11.134 1.00 96.19 104 GLY A CA 1
ATOM 758 C C . GLY A 1 104 ? -11.941 13.875 12.470 1.00 96.19 104 GLY A C 1
ATOM 759 O O . GLY A 1 104 ? -12.242 14.427 13.528 1.00 96.19 104 GLY A O 1
ATOM 760 N N . GLU A 1 105 ? -11.419 12.650 12.440 1.00 94.94 105 GLU A N 1
ATOM 761 C CA . GLU A 1 105 ? -11.175 11.824 13.619 1.00 94.94 105 GLU A CA 1
ATOM 762 C C . GLU A 1 105 ? -9.700 11.823 14.017 1.00 94.94 105 GLU A C 1
ATOM 764 O O . GLU A 1 105 ? -8.792 11.899 13.188 1.00 94.94 105 GLU A O 1
ATOM 769 N N . ARG A 1 106 ? -9.437 11.672 15.318 1.00 94.25 106 ARG A N 1
ATOM 770 C CA . ARG A 1 106 ? -8.075 11.482 15.815 1.00 94.25 106 ARG A CA 1
ATOM 771 C C . ARG A 1 106 ? -7.683 10.014 15.682 1.00 94.25 106 ARG A C 1
ATOM 773 O O . ARG A 1 106 ? -8.287 9.159 16.323 1.00 94.25 106 ARG A O 1
ATOM 780 N N . ALA A 1 107 ? -6.622 9.738 14.931 1.00 94.69 107 ALA A N 1
ATOM 781 C CA . ALA A 1 107 ? -6.085 8.388 14.816 1.00 94.69 107 ALA A CA 1
ATOM 782 C C . ALA A 1 107 ? -5.599 7.851 16.179 1.00 94.69 107 ALA A C 1
ATOM 784 O O . ALA A 1 107 ? -4.685 8.408 16.798 1.00 94.69 107 ALA A O 1
ATOM 785 N N . GLY A 1 108 ? -6.227 6.768 16.641 1.00 94.81 108 GLY A N 1
ATOM 786 C CA . GLY A 1 108 ? -5.802 5.977 17.801 1.00 94.81 108 GLY A CA 1
ATOM 787 C C . GLY A 1 108 ? -4.860 4.830 17.424 1.00 94.81 108 GLY A C 1
ATOM 788 O O . GLY A 1 108 ? -4.382 4.752 16.298 1.00 94.81 108 GLY A O 1
ATOM 789 N N . ARG A 1 109 ? -4.597 3.913 18.358 1.00 94.88 109 ARG A N 1
ATOM 790 C CA . ARG A 1 109 ? -3.967 2.623 18.029 1.00 94.88 109 ARG A CA 1
ATOM 791 C C . ARG A 1 109 ? -4.968 1.754 17.262 1.00 94.88 109 ARG A C 1
ATOM 793 O O . ARG A 1 109 ? -6.143 1.750 17.620 1.00 94.88 109 ARG A O 1
ATOM 800 N N . ASN A 1 110 ? -4.500 1.022 16.254 1.00 97.19 110 ASN A N 1
ATOM 801 C CA . ASN A 1 110 ? -5.306 0.064 15.504 1.00 97.19 110 ASN A CA 1
ATOM 802 C C . ASN A 1 110 ? -4.504 -1.232 15.318 1.00 97.19 110 ASN A C 1
ATOM 804 O O . ASN A 1 110 ? -3.522 -1.256 14.579 1.00 97.19 110 ASN A O 1
ATOM 808 N N . ASP A 1 111 ? -4.919 -2.296 16.008 1.00 96.12 111 ASP A N 1
ATOM 809 C CA . ASP A 1 111 ? -4.178 -3.561 16.044 1.00 96.12 111 ASP A CA 1
ATOM 810 C C . ASP A 1 111 ? -4.132 -4.267 14.682 1.00 96.12 111 ASP A C 1
ATOM 812 O O . ASP A 1 111 ? -3.149 -4.943 14.384 1.00 96.12 111 ASP A O 1
ATOM 816 N N . ALA A 1 112 ? -5.151 -4.087 13.835 1.00 96.00 112 ALA A N 1
ATOM 817 C CA . ALA A 1 112 ? -5.157 -4.651 12.488 1.00 96.00 112 ALA A CA 1
ATOM 818 C C . ALA A 1 112 ? -4.122 -3.951 11.595 1.00 96.00 112 ALA A C 1
ATOM 820 O O . ALA A 1 112 ? -3.352 -4.613 10.903 1.00 96.00 112 ALA A O 1
ATOM 821 N N . ILE A 1 113 ? -4.028 -2.621 11.672 1.00 97.75 113 ILE A N 1
ATOM 822 C CA . ILE A 1 113 ? -3.004 -1.846 10.955 1.00 97.75 113 ILE A CA 1
ATOM 823 C C . ILE A 1 113 ? -1.594 -2.176 11.457 1.00 97.75 113 ILE A C 1
ATOM 825 O O . ILE A 1 113 ? -0.680 -2.370 10.649 1.00 97.75 113 ILE A O 1
ATOM 829 N N . ASP A 1 114 ? -1.416 -2.295 12.774 1.00 96.56 114 ASP A N 1
ATOM 830 C CA . ASP A 1 114 ? -0.140 -2.700 13.369 1.00 96.56 114 ASP A CA 1
ATOM 831 C C . ASP A 1 114 ? 0.268 -4.111 12.897 1.00 96.56 114 ASP A C 1
ATOM 833 O O . ASP A 1 114 ? 1.438 -4.347 12.570 1.00 96.56 114 ASP A O 1
ATOM 837 N N . ALA A 1 115 ? -0.695 -5.036 12.807 1.00 95.88 115 ALA A N 1
ATOM 838 C CA . ALA A 1 115 ? -0.483 -6.390 12.306 1.00 95.88 115 ALA A CA 1
ATOM 839 C C . ALA A 1 115 ? -0.120 -6.414 10.814 1.00 95.88 115 ALA A C 1
ATOM 841 O O . ALA A 1 115 ? 0.798 -7.143 10.440 1.00 95.88 115 ALA A O 1
ATOM 842 N N . VAL A 1 116 ? -0.762 -5.591 9.974 1.00 97.38 116 VAL A N 1
ATOM 843 C CA . VAL A 1 116 ? -0.408 -5.461 8.548 1.00 97.38 116 VAL A CA 1
ATOM 844 C C . VAL A 1 116 ? 1.041 -5.018 8.385 1.00 97.38 116 VAL A C 1
ATOM 846 O O . VAL A 1 116 ? 1.810 -5.655 7.663 1.00 97.38 116 VAL A O 1
ATOM 849 N N . GLY A 1 117 ? 1.433 -3.954 9.090 1.00 97.19 117 GLY A N 1
ATOM 850 C CA . GLY A 1 117 ? 2.795 -3.436 9.032 1.00 97.19 117 GLY A CA 1
ATOM 851 C C . GLY A 1 117 ? 3.841 -4.470 9.456 1.00 97.19 117 GLY A C 1
ATOM 852 O O . GLY A 1 117 ? 4.882 -4.578 8.814 1.00 97.19 117 GLY A O 1
ATOM 853 N N . ALA A 1 118 ? 3.554 -5.242 10.508 1.00 96.50 118 ALA A N 1
ATOM 854 C CA . ALA A 1 118 ? 4.435 -6.302 10.996 1.00 96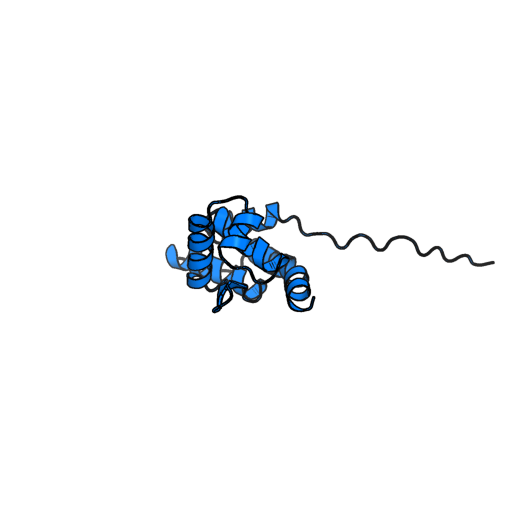.50 118 ALA A CA 1
ATOM 855 C C . ALA A 1 118 ? 4.506 -7.508 10.043 1.00 96.50 118 ALA A C 1
ATOM 857 O O . ALA A 1 118 ? 5.581 -8.058 9.825 1.00 96.50 118 ALA A O 1
ATOM 858 N N . ALA A 1 119 ? 3.378 -7.917 9.458 1.00 96.50 119 ALA A N 1
ATOM 859 C CA . ALA A 1 119 ? 3.321 -9.060 8.549 1.00 96.50 119 ALA A CA 1
ATOM 860 C C . ALA A 1 119 ? 4.082 -8.809 7.237 1.00 96.50 119 ALA A C 1
ATOM 862 O O . ALA A 1 119 ? 4.668 -9.736 6.679 1.00 96.50 119 ALA A O 1
ATOM 863 N N . LEU A 1 120 ? 4.090 -7.562 6.755 1.00 97.00 120 LEU A N 1
ATOM 864 C CA . LEU A 1 120 ? 4.778 -7.174 5.521 1.00 97.00 120 LEU A CA 1
ATOM 865 C C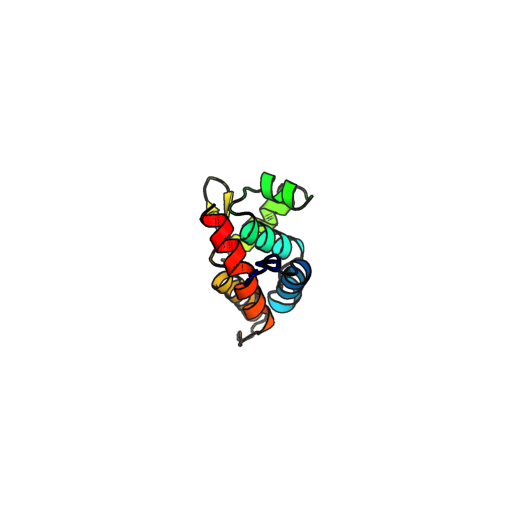 . LEU A 1 120 ? 6.263 -6.842 5.715 1.00 97.00 120 LEU A C 1
ATOM 867 O O . LEU A 1 120 ? 6.975 -6.764 4.721 1.00 97.00 120 LEU A O 1
ATOM 871 N N . GLU A 1 121 ? 6.744 -6.672 6.950 1.00 95.75 121 GLU A N 1
ATOM 872 C CA . GLU A 1 121 ? 8.131 -6.280 7.257 1.00 95.75 121 GLU A CA 1
ATOM 873 C C . GLU A 1 121 ? 9.158 -7.283 6.712 1.00 95.75 121 GLU A C 1
ATOM 875 O O . GLU A 1 121 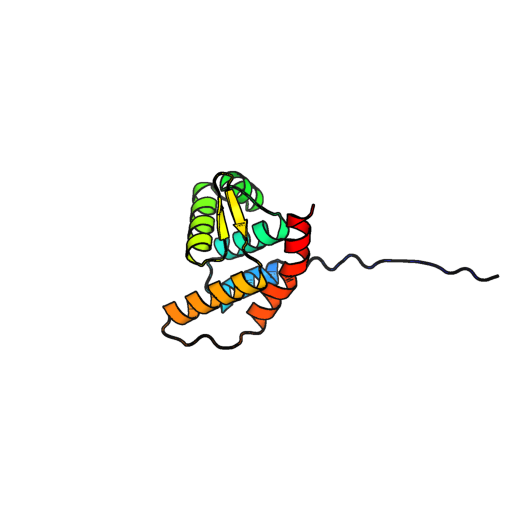? 10.034 -6.910 5.938 1.00 95.75 121 GLU A O 1
ATOM 880 N N . GLY A 1 122 ? 8.990 -8.574 7.012 1.00 95.06 122 GLY A N 1
ATOM 881 C CA . GLY A 1 122 ? 9.880 -9.622 6.499 1.00 95.06 122 GLY A CA 1
ATOM 882 C C . GLY A 1 122 ? 9.912 -9.714 4.962 1.00 95.06 122 GLY A C 1
ATOM 883 O O . GLY A 1 122 ? 11.001 -9.700 4.386 1.00 95.06 122 GLY A O 1
ATOM 884 N N . PRO A 1 123 ? 8.753 -9.800 4.273 1.00 94.94 123 PRO A N 1
ATOM 885 C CA . PRO A 1 123 ? 8.696 -9.758 2.810 1.00 94.94 123 PRO A CA 1
ATOM 886 C C . PRO A 1 123 ? 9.315 -8.495 2.202 1.00 94.94 123 PRO A C 1
ATOM 888 O O . PRO A 1 123 ? 10.033 -8.595 1.211 1.00 94.94 123 PRO A O 1
ATOM 891 N N . TYR A 1 124 ? 9.077 -7.335 2.813 1.00 95.50 124 TYR A N 1
ATOM 892 C CA . TYR A 1 124 ? 9.643 -6.059 2.384 1.00 95.50 124 TYR A CA 1
ATOM 893 C C . TYR A 1 124 ? 11.169 -6.051 2.469 1.00 95.50 124 TYR A C 1
ATOM 895 O O . TYR A 1 124 ? 11.835 -5.705 1.493 1.00 95.50 124 TYR A O 1
ATOM 903 N N . ASP A 1 125 ? 11.733 -6.490 3.593 1.00 94.69 125 ASP A N 1
ATOM 904 C CA . ASP A 1 125 ? 13.184 -6.568 3.759 1.00 94.69 125 ASP A CA 1
ATOM 905 C C . ASP A 1 125 ? 13.809 -7.549 2.756 1.00 94.69 125 ASP A C 1
ATOM 907 O O . ASP A 1 125 ? 14.843 -7.252 2.151 1.00 94.69 125 ASP A O 1
ATOM 911 N N . ALA A 1 126 ? 13.158 -8.693 2.519 1.00 93.31 126 ALA A N 1
ATOM 912 C CA . ALA A 1 126 ? 13.601 -9.674 1.531 1.00 93.31 126 ALA A CA 1
ATOM 913 C C . ALA A 1 126 ? 13.571 -9.110 0.100 1.00 93.31 126 ALA A C 1
ATOM 915 O O . ALA A 1 126 ? 14.537 -9.267 -0.642 1.00 93.31 126 ALA A O 1
ATOM 916 N N . ALA A 1 127 ? 12.504 -8.401 -0.276 1.00 90.12 127 ALA A N 1
ATOM 917 C CA . ALA A 1 127 ? 12.357 -7.811 -1.605 1.00 90.12 127 ALA A CA 1
ATOM 918 C C . ALA A 1 127 ? 13.381 -6.699 -1.901 1.00 90.12 127 ALA A C 1
ATOM 920 O O . ALA A 1 127 ? 13.630 -6.393 -3.064 1.00 90.12 127 ALA A O 1
ATOM 921 N N . ARG A 1 128 ? 13.975 -6.089 -0.866 1.00 82.25 128 ARG A N 1
ATOM 922 C CA . ARG A 1 128 ? 14.995 -5.031 -0.998 1.00 82.25 128 ARG A CA 1
ATOM 923 C C . ARG A 1 128 ? 16.435 -5.523 -0.936 1.00 82.25 128 ARG A C 1
ATOM 925 O O . ARG A 1 128 ? 17.346 -4.767 -1.267 1.00 82.25 128 ARG A O 1
ATOM 932 N N . THR A 1 129 ? 16.648 -6.732 -0.431 1.00 79.19 129 THR A N 1
ATOM 933 C CA . THR A 1 129 ? 17.984 -7.308 -0.217 1.00 79.19 129 THR A CA 1
ATOM 934 C C . THR A 1 129 ? 18.308 -8.452 -1.177 1.00 79.19 129 THR A C 1
ATOM 936 O O . THR A 1 129 ? 19.444 -8.930 -1.168 1.00 79.19 129 THR A O 1
ATOM 939 N N . GLY A 1 130 ? 17.325 -8.881 -1.976 1.00 56.94 130 GLY A N 1
ATOM 940 C CA . GLY A 1 130 ? 17.437 -9.936 -2.985 1.00 56.94 130 GLY A CA 1
ATOM 941 C C . GLY A 1 130 ? 17.970 -9.483 -4.336 1.00 56.94 130 GLY A C 1
ATO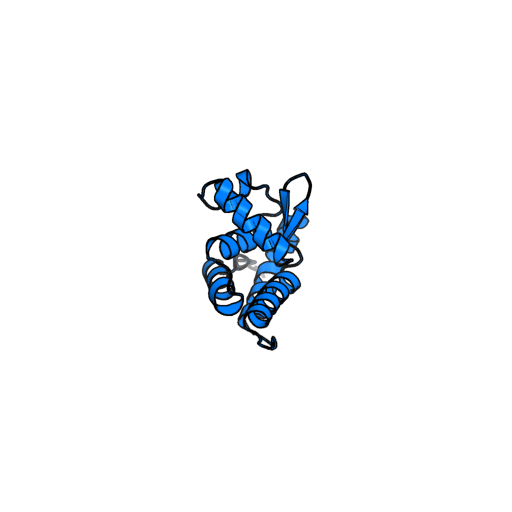M 942 O O . GLY A 1 130 ? 17.901 -8.273 -4.644 1.00 56.94 130 GLY A O 1
#

Radius of gyration: 16.76 Å; chains: 1; bounding box: 37×60×35 Å

Foldseek 3Di:
DDDDDDDDPDDPPLPPLVLLLVLCCVQLVQDSLLSLLLLCCLQQPFDALVRSCVVSVHDSVVSNVSQVVLVVLVQWDQDPHGIHGDQQQVSLQSSNCVSCVVVVHHDDDDVSSNVSSVSSRVSNVVNVVD

Secondary structure (DSSP, 8-state):
---------PPP----HHHHHHHHHHHH---HHHHHHHHHHHHH--B-HHHHHHHHTS-HHHHHHHHHHHHHTTSEEEETTEEEEPPHHHHHHHHHHHHHHHTTPPP---HHHHHHHHHHHHHHHHHHH-